Protein AF-A0A1E7IJ33-F1 (afdb_monomer_lite)

Structure (mmCIF, N/CA/C/O backbone):
data_AF-A0A1E7IJ33-F1
#
_entry.id   AF-A0A1E7IJ33-F1
#
loop_
_atom_site.group_PDB
_atom_site.id
_atom_site.type_symbol
_atom_site.label_atom_id
_atom_site.label_alt_id
_atom_site.label_comp_id
_atom_site.label_asym_id
_atom_site.label_entity_id
_atom_site.label_seq_id
_atom_site.pdbx_PDB_ins_code
_atom_site.Cartn_x
_atom_site.Cartn_y
_atom_site.Cartn_z
_atom_site.occupancy
_atom_site.B_iso_or_equiv
_atom_site.auth_seq_id
_atom_site.auth_comp_id
_atom_site.auth_asym_id
_atom_site.auth_atom_id
_atom_site.pdbx_PDB_model_num
ATOM 1 N N . MET A 1 1 ? 35.515 4.486 -52.401 1.00 62.19 1 MET A N 1
ATOM 2 C CA . MET A 1 1 ? 34.892 5.517 -51.542 1.00 62.19 1 MET A CA 1
ATOM 3 C C . MET A 1 1 ? 33.520 5.034 -51.039 1.00 62.19 1 MET A C 1
ATOM 5 O O . MET A 1 1 ? 32.607 5.832 -50.894 1.00 62.19 1 MET A O 1
ATOM 9 N N . ASP A 1 2 ? 33.377 3.731 -50.747 1.00 71.38 2 ASP A N 1
ATOM 10 C CA . ASP A 1 2 ? 32.110 3.119 -50.296 1.00 71.38 2 ASP A CA 1
ATOM 11 C C . ASP A 1 2 ? 32.148 2.740 -48.810 1.00 71.38 2 ASP A C 1
ATOM 13 O O . ASP A 1 2 ? 31.159 2.884 -48.099 1.00 71.38 2 ASP A O 1
ATOM 17 N N . VAL A 1 3 ? 33.332 2.375 -48.309 1.00 79.69 3 VAL A N 1
ATOM 18 C CA . VAL A 1 3 ? 33.547 1.966 -46.914 1.00 79.69 3 VAL A CA 1
ATOM 19 C C . VAL A 1 3 ? 33.254 3.101 -45.929 1.00 79.69 3 VAL A C 1
ATOM 21 O O . VAL A 1 3 ? 32.555 2.882 -44.951 1.00 79.69 3 VAL A O 1
ATOM 24 N N . GLU A 1 4 ? 33.708 4.329 -46.195 1.00 85.50 4 GLU A N 1
ATOM 25 C CA . GLU A 1 4 ? 33.428 5.486 -45.321 1.00 85.50 4 GLU A CA 1
ATOM 26 C C . GLU A 1 4 ? 31.929 5.809 -45.245 1.00 85.50 4 GLU A C 1
ATOM 28 O O . GLU A 1 4 ? 31.408 6.165 -44.189 1.00 85.50 4 GLU A O 1
ATOM 33 N N . ARG A 1 5 ? 31.207 5.625 -46.356 1.00 83.06 5 ARG A N 1
ATOM 34 C CA . ARG A 1 5 ? 29.758 5.839 -46.414 1.00 83.06 5 ARG A CA 1
ATOM 35 C C . ARG A 1 5 ? 28.998 4.760 -45.644 1.00 83.06 5 ARG A C 1
ATOM 37 O O . ARG A 1 5 ? 27.964 5.056 -45.046 1.00 83.06 5 ARG A O 1
ATOM 44 N N . ASP A 1 6 ? 29.497 3.530 -45.655 1.00 87.69 6 ASP A N 1
ATOM 45 C CA . ASP A 1 6 ? 28.918 2.425 -44.896 1.00 87.69 6 ASP A CA 1
ATOM 46 C C . ASP A 1 6 ? 29.236 2.524 -43.399 1.00 87.69 6 ASP A C 1
ATOM 48 O O . ASP A 1 6 ? 28.351 2.270 -42.582 1.00 87.69 6 ASP A O 1
ATOM 52 N N . VAL A 1 7 ? 30.432 2.996 -43.029 1.00 90.12 7 VAL A N 1
ATOM 53 C CA . VAL A 1 7 ? 30.792 3.308 -41.635 1.00 90.12 7 VAL A CA 1
ATOM 54 C C . VAL A 1 7 ? 29.867 4.385 -41.066 1.00 90.12 7 VAL A C 1
ATOM 56 O O . VAL A 1 7 ? 29.234 4.145 -40.042 1.00 90.12 7 VAL A O 1
ATOM 59 N N . LEU A 1 8 ? 29.665 5.503 -41.774 1.00 91.00 8 LEU A N 1
ATOM 60 C CA . LEU A 1 8 ? 28.748 6.568 -41.339 1.00 91.00 8 LEU A CA 1
ATOM 61 C C . LEU A 1 8 ? 27.303 6.074 -41.154 1.00 91.00 8 LEU A C 1
ATOM 63 O O . LEU A 1 8 ? 26.627 6.441 -40.194 1.00 91.00 8 LEU A O 1
ATOM 67 N N . LYS A 1 9 ? 26.809 5.206 -42.047 1.00 91.12 9 LYS A N 1
ATOM 68 C CA . LYS A 1 9 ? 25.471 4.604 -41.901 1.00 91.12 9 LYS A CA 1
ATOM 69 C C . LYS A 1 9 ? 25.378 3.691 -40.681 1.00 91.12 9 LYS A C 1
ATOM 71 O O . LYS A 1 9 ? 24.326 3.636 -40.047 1.00 91.12 9 LYS A O 1
ATOM 76 N N . LEU A 1 10 ? 26.434 2.938 -40.382 1.00 92.19 10 LEU A N 1
ATOM 77 C CA . LEU A 1 10 ? 26.478 2.064 -39.213 1.00 92.19 10 LEU A CA 1
ATOM 78 C C . LEU A 1 10 ? 26.540 2.879 -37.920 1.00 92.19 10 LEU A C 1
ATOM 80 O O . LEU A 1 10 ? 25.791 2.573 -36.998 1.00 92.19 10 LEU A O 1
ATOM 84 N N . GLU A 1 11 ? 27.334 3.948 -37.878 1.00 92.56 11 GLU A N 1
ATOM 85 C CA . GLU A 1 11 ? 27.396 4.875 -36.741 1.00 92.56 11 GLU A CA 1
ATOM 86 C C . GLU A 1 11 ? 26.038 5.533 -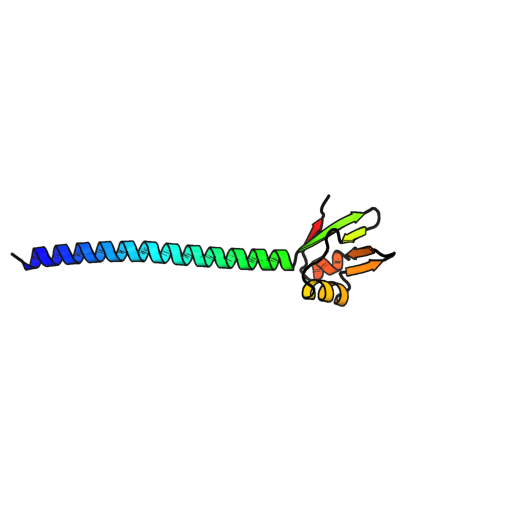36.471 1.00 92.56 11 GLU A C 1
ATOM 88 O O . GLU A 1 11 ? 25.571 5.540 -35.332 1.00 92.56 11 GLU A O 1
ATOM 93 N N . GLN A 1 12 ? 25.348 5.991 -37.521 1.00 91.56 12 GLN A N 1
ATOM 94 C CA . GLN A 1 12 ? 23.996 6.544 -37.409 1.00 91.56 12 GLN A CA 1
ATOM 95 C C . GLN A 1 12 ? 23.012 5.513 -36.828 1.00 91.56 12 GLN A C 1
ATOM 97 O O . GLN A 1 12 ? 22.255 5.814 -35.908 1.00 91.56 12 GLN A O 1
ATOM 102 N N . ARG A 1 13 ? 23.055 4.267 -37.321 1.00 93.12 13 ARG A N 1
ATOM 103 C CA . ARG A 1 13 ? 22.196 3.180 -36.823 1.00 93.12 13 ARG A CA 1
ATOM 104 C C . ARG A 1 13 ? 22.504 2.811 -35.375 1.00 93.12 13 ARG A C 1
ATOM 106 O O . ARG A 1 13 ? 21.573 2.512 -34.635 1.00 93.12 13 ARG A O 1
ATOM 113 N N . ILE A 1 14 ? 23.775 2.820 -34.973 1.00 93.81 14 ILE A N 1
ATOM 114 C CA . ILE A 1 14 ? 24.177 2.576 -33.583 1.00 93.81 14 ILE A CA 1
ATOM 115 C C . ILE A 1 14 ? 23.595 3.669 -32.685 1.00 93.81 14 ILE A C 1
ATOM 117 O O . ILE A 1 14 ? 22.927 3.338 -31.711 1.00 93.81 14 ILE A O 1
ATOM 121 N N . GLN A 1 15 ? 23.736 4.944 -33.058 1.00 92.75 15 GLN A N 1
ATOM 122 C CA . GLN A 1 15 ? 23.162 6.054 -32.290 1.00 92.75 15 GLN A CA 1
ATOM 123 C C . GLN A 1 15 ? 21.636 5.964 -32.166 1.00 92.75 15 GLN A C 1
ATOM 125 O O . GLN A 1 15 ? 21.077 6.259 -31.108 1.00 92.75 15 GLN A O 1
ATOM 130 N N . ASP A 1 16 ? 20.943 5.549 -33.227 1.00 92.62 16 ASP A N 1
ATOM 131 C CA . ASP A 1 16 ? 19.490 5.376 -33.192 1.00 92.62 16 ASP A CA 1
ATOM 132 C C . ASP A 1 16 ? 19.079 4.216 -32.269 1.00 92.62 16 ASP A C 1
ATOM 134 O O . ASP A 1 16 ? 18.148 4.355 -31.473 1.00 92.62 16 ASP A O 1
ATOM 138 N N . ILE A 1 17 ? 19.810 3.096 -32.306 1.00 93.00 17 ILE A N 1
ATOM 139 C CA . ILE A 1 17 ? 19.593 1.953 -31.405 1.00 93.00 17 ILE A CA 1
ATOM 140 C C . ILE A 1 17 ? 19.873 2.344 -29.947 1.00 93.00 17 ILE A C 1
ATOM 142 O O . ILE A 1 17 ? 19.101 1.991 -29.056 1.00 93.00 17 ILE A O 1
ATOM 146 N N . GLU A 1 18 ? 20.938 3.101 -29.689 1.00 92.44 18 GLU A N 1
ATOM 147 C CA . GLU A 1 18 ? 21.288 3.581 -28.349 1.00 92.44 18 GLU A CA 1
ATOM 148 C C . GLU A 1 18 ? 20.213 4.506 -27.771 1.00 92.44 18 GLU A C 1
ATOM 150 O O . GLU A 1 18 ? 19.859 4.377 -26.596 1.00 92.44 18 GLU A O 1
ATOM 155 N N . LYS A 1 19 ? 19.630 5.389 -28.592 1.00 92.31 19 LYS A N 1
ATOM 156 C CA . LYS A 1 19 ? 18.502 6.239 -28.180 1.00 92.31 19 LYS A CA 1
ATOM 157 C C . LYS A 1 19 ? 17.271 5.416 -27.813 1.00 92.31 19 LYS A C 1
ATOM 159 O O . LYS A 1 19 ? 16.662 5.682 -26.778 1.00 92.31 19 LYS A O 1
ATOM 164 N N . ILE A 1 20 ? 16.921 4.413 -28.619 1.00 92.50 20 ILE A N 1
ATOM 165 C CA . ILE A 1 20 ? 15.784 3.522 -28.334 1.00 92.50 20 ILE A CA 1
ATOM 166 C C . ILE A 1 20 ? 16.025 2.764 -27.023 1.00 92.50 20 ILE A C 1
ATOM 168 O O . ILE A 1 20 ? 15.172 2.774 -26.139 1.00 92.50 20 ILE A O 1
ATOM 172 N N . LEU A 1 21 ? 17.221 2.196 -26.841 1.00 91.38 21 LEU A N 1
ATOM 173 C CA . LEU A 1 21 ? 17.595 1.493 -25.612 1.00 91.38 21 LEU A CA 1
ATOM 174 C C . LEU A 1 21 ? 17.546 2.394 -24.373 1.00 91.38 21 LEU A C 1
ATOM 176 O O . LEU A 1 21 ? 17.156 1.935 -23.300 1.00 91.38 21 LEU A O 1
ATOM 180 N N . ALA A 1 22 ? 17.945 3.662 -24.492 1.00 90.25 22 ALA A N 1
ATOM 181 C CA . ALA A 1 22 ? 17.865 4.617 -23.389 1.00 90.25 22 ALA A CA 1
ATOM 182 C C . ALA A 1 22 ? 16.409 4.898 -22.984 1.00 90.25 22 ALA A C 1
ATOM 184 O O . ALA A 1 22 ? 16.094 4.913 -21.791 1.00 90.25 22 ALA A O 1
ATOM 185 N N . VAL A 1 23 ? 15.514 5.062 -23.964 1.00 90.38 23 VAL A N 1
ATOM 186 C CA . VAL A 1 23 ? 14.076 5.245 -23.719 1.00 90.38 23 VAL A CA 1
ATOM 187 C C . VAL A 1 23 ? 13.469 4.000 -23.073 1.00 90.38 23 VAL A C 1
ATOM 189 O O . VAL A 1 23 ? 12.774 4.122 -22.064 1.00 90.38 23 VAL A O 1
ATOM 192 N N . ASP A 1 24 ? 13.776 2.807 -23.579 1.00 91.00 24 ASP A N 1
ATOM 193 C CA . ASP A 1 24 ? 13.254 1.552 -23.030 1.00 91.00 24 ASP A CA 1
ATOM 194 C C . ASP A 1 24 ? 13.721 1.311 -21.591 1.00 91.00 24 ASP A C 1
ATOM 196 O O . ASP A 1 24 ? 12.919 0.933 -20.733 1.00 91.00 24 ASP A O 1
ATOM 200 N N . LYS A 1 25 ? 14.997 1.592 -21.286 1.00 91.88 25 LYS A N 1
ATOM 201 C CA . LYS A 1 25 ? 15.521 1.525 -19.912 1.00 91.88 25 LYS A CA 1
ATOM 202 C C . LYS A 1 25 ? 14.779 2.481 -18.984 1.00 91.88 25 LYS A C 1
ATOM 204 O O . LYS A 1 25 ? 14.353 2.068 -17.907 1.00 91.88 25 LYS A O 1
ATOM 209 N N . TYR A 1 26 ? 14.564 3.722 -19.418 1.00 91.06 26 TYR A N 1
ATOM 210 C CA . TYR A 1 26 ? 13.815 4.709 -18.643 1.00 91.06 26 TYR A CA 1
ATOM 211 C C . TYR A 1 26 ? 12.366 4.265 -18.388 1.00 91.06 26 TYR A C 1
ATOM 213 O O . TYR A 1 26 ? 11.868 4.366 -17.266 1.00 91.06 26 TYR A O 1
ATOM 221 N N . LEU A 1 27 ? 11.684 3.732 -19.405 1.00 91.12 27 LEU A N 1
ATOM 222 C CA . LEU A 1 27 ? 10.321 3.216 -19.261 1.00 91.12 27 LEU A CA 1
ATOM 223 C C . LEU A 1 27 ? 10.262 2.012 -18.313 1.00 91.12 27 LEU A C 1
ATOM 225 O O . LEU A 1 27 ? 9.357 1.935 -17.478 1.00 91.12 27 LEU A O 1
ATOM 229 N N . ALA A 1 28 ? 11.235 1.104 -18.397 1.00 90.06 28 ALA A N 1
ATOM 230 C CA . ALA A 1 28 ? 11.332 -0.050 -17.511 1.00 90.06 28 ALA A CA 1
ATOM 231 C C . ALA A 1 28 ? 11.574 0.361 -16.048 1.00 90.06 28 ALA A C 1
ATOM 233 O O . ALA A 1 28 ? 10.908 -0.157 -15.148 1.00 90.06 28 ALA A O 1
ATOM 234 N N . GLU A 1 29 ? 12.474 1.317 -15.798 1.00 88.69 29 GLU A N 1
ATOM 235 C CA . GLU A 1 29 ? 12.710 1.872 -14.460 1.00 88.69 29 GLU A CA 1
ATOM 236 C C . GLU A 1 29 ? 11.465 2.570 -13.912 1.00 88.69 29 GLU A C 1
ATOM 238 O O . GLU A 1 29 ? 11.045 2.296 -12.787 1.00 88.69 29 GLU A O 1
ATOM 243 N N . LYS A 1 30 ? 10.806 3.395 -14.732 1.00 91.19 30 LYS A N 1
ATOM 244 C CA . LYS A 1 30 ? 9.564 4.078 -14.357 1.00 91.19 30 LYS A CA 1
ATOM 245 C C . LYS A 1 30 ? 8.461 3.091 -13.970 1.00 91.19 30 LYS A C 1
ATOM 247 O O . LYS A 1 30 ? 7.767 3.298 -12.973 1.00 91.19 30 LYS A O 1
ATOM 252 N N . GLU A 1 31 ? 8.301 2.005 -14.723 1.00 87.69 31 GLU A N 1
ATOM 253 C CA . GLU A 1 31 ? 7.320 0.963 -14.415 1.00 87.69 31 GLU A CA 1
ATOM 254 C C . GLU A 1 31 ? 7.689 0.180 -13.148 1.00 87.69 31 GLU A C 1
ATOM 256 O O . GLU A 1 31 ? 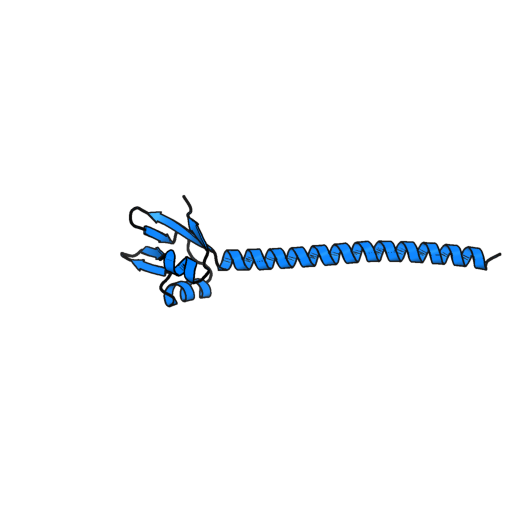6.808 -0.137 -12.343 1.00 87.69 31 GLU A O 1
ATOM 261 N N . LYS A 1 32 ? 8.979 -0.094 -12.919 1.00 88.88 32 LYS A N 1
ATOM 262 C CA . LYS A 1 32 ? 9.454 -0.711 -11.674 1.00 88.88 32 LYS A CA 1
ATOM 263 C C . LYS A 1 32 ? 9.099 0.159 -10.466 1.00 88.88 32 LYS A C 1
ATOM 265 O O . LYS A 1 32 ? 8.446 -0.340 -9.547 1.00 88.88 32 LYS A O 1
ATOM 270 N N . SER A 1 33 ? 9.421 1.452 -10.509 1.00 85.06 33 SER A N 1
ATOM 271 C CA . SER A 1 33 ? 9.068 2.402 -9.447 1.00 85.06 33 SER A CA 1
ATOM 272 C C . SER A 1 33 ? 7.554 2.503 -9.243 1.00 85.06 33 SER A C 1
ATOM 274 O O . SER A 1 33 ? 7.083 2.517 -8.107 1.00 85.06 33 SER A O 1
ATOM 276 N N . ARG A 1 34 ? 6.755 2.494 -10.322 1.00 86.50 34 ARG A N 1
ATOM 277 C CA . ARG A 1 34 ? 5.284 2.487 -10.224 1.00 86.50 34 ARG A CA 1
ATOM 278 C C . ARG A 1 34 ? 4.766 1.246 -9.493 1.00 86.50 34 ARG A C 1
ATOM 280 O O . ARG A 1 34 ? 3.869 1.351 -8.657 1.00 86.50 34 ARG A O 1
ATOM 287 N N . ARG A 1 35 ? 5.313 0.064 -9.792 1.00 81.62 35 ARG A N 1
ATOM 288 C CA . ARG A 1 35 ? 4.929 -1.194 -9.128 1.00 81.62 35 ARG A CA 1
ATOM 289 C C . ARG A 1 35 ? 5.329 -1.216 -7.658 1.00 81.62 35 ARG A C 1
ATOM 291 O O . ARG A 1 35 ? 4.562 -1.724 -6.844 1.00 81.62 35 ARG A O 1
ATOM 298 N N . GLU A 1 36 ? 6.502 -0.695 -7.322 1.00 80.38 36 GLU A N 1
ATOM 299 C CA . GLU A 1 36 ? 6.957 -0.563 -5.933 1.00 80.38 36 GLU A CA 1
ATOM 300 C C . GLU A 1 36 ? 6.027 0.363 -5.146 1.00 80.38 36 GLU A C 1
ATOM 302 O O . GLU A 1 36 ? 5.494 -0.052 -4.117 1.00 80.38 36 GLU A O 1
ATOM 307 N N . LEU A 1 37 ? 5.701 1.533 -5.701 1.00 77.56 37 LEU A N 1
ATOM 308 C CA . LEU A 1 37 ? 4.756 2.470 -5.096 1.00 77.56 37 LEU A CA 1
ATOM 309 C C . LEU A 1 37 ? 3.375 1.835 -4.872 1.00 77.56 37 LEU A C 1
ATOM 311 O O . LEU A 1 37 ? 2.796 1.972 -3.798 1.00 77.56 37 LEU A O 1
ATOM 315 N N . LEU A 1 38 ? 2.845 1.097 -5.852 1.00 74.94 38 LEU A N 1
ATOM 316 C CA . LEU A 1 38 ? 1.561 0.400 -5.707 1.00 74.94 38 LEU A CA 1
ATOM 317 C C . LEU A 1 38 ? 1.605 -0.692 -4.632 1.00 74.94 38 LEU A C 1
ATOM 319 O O . LEU A 1 38 ? 0.641 -0.858 -3.879 1.00 74.94 38 LEU A O 1
ATOM 323 N N . LYS A 1 39 ? 2.712 -1.438 -4.534 1.00 74.62 39 LYS A N 1
ATOM 324 C CA . LYS A 1 39 ? 2.910 -2.431 -3.468 1.00 74.62 39 LYS A CA 1
ATOM 325 C C . LYS A 1 39 ? 2.940 -1.764 -2.097 1.00 74.62 39 LYS A C 1
ATOM 327 O O . LYS A 1 39 ? 2.293 -2.265 -1.179 1.00 74.62 39 LYS A O 1
ATOM 332 N N . GLU A 1 40 ? 3.639 -0.642 -1.963 1.00 68.69 40 GLU A N 1
ATOM 333 C CA . GLU A 1 40 ? 3.681 0.131 -0.722 1.00 68.69 40 GLU A CA 1
ATOM 334 C C . GLU A 1 40 ? 2.314 0.711 -0.367 1.00 68.69 40 GLU A C 1
ATOM 336 O O . GLU A 1 40 ? 1.859 0.521 0.754 1.00 68.69 40 GLU A O 1
ATOM 341 N N . GLN A 1 41 ? 1.598 1.316 -1.317 1.00 70.25 41 GLN A N 1
ATOM 342 C CA . GLN A 1 41 ? 0.234 1.809 -1.101 1.00 70.25 41 GLN A CA 1
ATOM 343 C C . GLN A 1 41 ? -0.712 0.689 -0.657 1.00 70.25 41 GLN A C 1
ATOM 345 O O . GLN A 1 41 ? -1.462 0.857 0.303 1.00 70.25 41 GLN A O 1
ATOM 350 N N . THR A 1 42 ? -0.635 -0.480 -1.297 1.00 68.88 42 THR A N 1
ATOM 351 C CA . THR A 1 42 ? -1.443 -1.650 -0.926 1.00 68.88 42 THR A CA 1
ATOM 352 C C . THR A 1 42 ? -1.075 -2.156 0.469 1.00 68.88 42 THR A C 1
ATOM 354 O O . THR A 1 42 ? -1.958 -2.488 1.260 1.00 68.88 42 THR A O 1
ATOM 357 N N . ARG A 1 43 ? 0.219 -2.191 0.813 1.00 71.31 43 ARG A N 1
ATOM 358 C CA . ARG A 1 43 ? 0.704 -2.567 2.150 1.00 71.31 43 ARG A CA 1
ATOM 359 C C . ARG A 1 43 ? 0.215 -1.580 3.210 1.00 71.31 43 ARG A C 1
ATOM 361 O O . ARG A 1 43 ? -0.314 -2.007 4.232 1.00 71.31 43 ARG A O 1
ATOM 368 N N . THR A 1 44 ? 0.325 -0.284 2.948 1.00 65.38 44 THR A N 1
ATOM 369 C CA . THR A 1 44 ? -0.146 0.783 3.836 1.00 65.38 44 THR A CA 1
ATOM 370 C C . THR A 1 44 ? -1.660 0.717 4.011 1.00 65.38 44 THR A C 1
ATOM 372 O O . THR A 1 44 ? -2.140 0.768 5.140 1.00 65.38 44 THR A O 1
ATOM 375 N N . ALA A 1 45 ? -2.433 0.493 2.945 1.00 64.44 45 ALA A N 1
ATOM 376 C CA . ALA A 1 45 ? -3.885 0.313 3.029 1.00 64.44 45 ALA A CA 1
ATOM 377 C C . ALA A 1 45 ? -4.267 -0.934 3.850 1.00 64.44 45 ALA A C 1
ATOM 379 O O . ALA A 1 45 ? -5.149 -0.884 4.713 1.00 64.44 45 ALA A O 1
ATOM 380 N N . ARG A 1 46 ? -3.545 -2.048 3.666 1.00 67.75 46 ARG A N 1
ATOM 381 C CA . ARG A 1 46 ? -3.714 -3.259 4.485 1.00 67.75 46 ARG A CA 1
ATOM 382 C C . ARG A 1 46 ? -3.416 -3.010 5.961 1.00 67.75 46 ARG A C 1
ATOM 384 O O . ARG A 1 46 ? -4.125 -3.544 6.802 1.00 67.75 46 ARG A O 1
ATOM 391 N N . LEU A 1 47 ? -2.455 -2.157 6.296 1.00 73.19 47 LEU A N 1
ATOM 392 C CA . LEU A 1 47 ? -2.111 -1.842 7.688 1.00 73.19 47 LEU A CA 1
ATOM 393 C C . LEU A 1 47 ? -2.925 -0.683 8.287 1.00 73.19 47 LEU A C 1
ATOM 395 O O . LEU A 1 47 ? -2.903 -0.500 9.499 1.00 73.19 47 LEU A O 1
ATOM 399 N N . THR A 1 48 ? -3.675 0.077 7.484 1.00 78.94 48 THR A N 1
ATOM 400 C CA . THR A 1 48 ? -4.435 1.239 7.975 1.00 78.94 48 THR A CA 1
ATOM 401 C C . THR A 1 48 ? -5.835 0.847 8.425 1.00 78.94 48 THR A C 1
ATOM 403 O O . THR A 1 48 ? -6.608 0.326 7.624 1.00 78.94 48 THR A O 1
ATOM 406 N N . VAL A 1 49 ? -6.213 1.118 9.670 1.00 81.50 49 VAL A N 1
ATOM 407 C CA . VAL A 1 49 ? -7.587 0.935 10.155 1.00 81.50 49 VAL A CA 1
ATOM 408 C C . VAL A 1 49 ? -8.228 2.296 10.381 1.00 81.50 49 VAL A C 1
ATOM 410 O O . VAL A 1 49 ? -7.669 3.145 11.073 1.00 81.50 49 VAL A O 1
ATOM 413 N N . LYS A 1 50 ? -9.394 2.511 9.769 1.00 83.00 50 LYS A N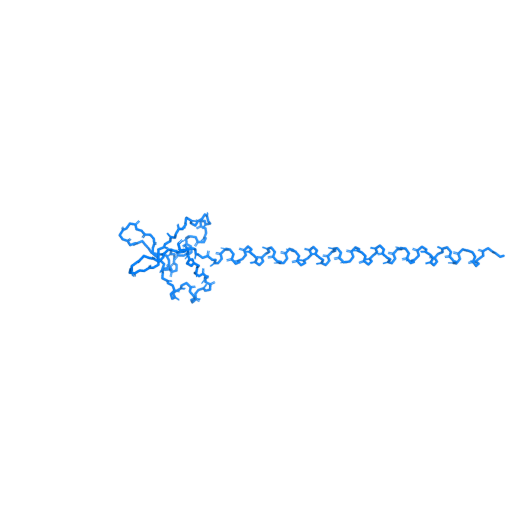 1
ATOM 414 C CA . LYS A 1 50 ? -10.138 3.761 9.893 1.00 83.00 50 LYS A CA 1
ATOM 415 C C . LYS A 1 50 ? -11.053 3.723 11.111 1.00 83.00 50 LYS A C 1
ATOM 417 O O . LYS A 1 50 ? -11.839 2.786 11.274 1.00 83.00 50 LYS A O 1
ATOM 422 N N . VAL A 1 51 ? -10.960 4.747 11.949 1.00 85.31 51 VAL A N 1
ATOM 423 C CA . VAL A 1 51 ? -11.691 4.830 13.214 1.00 85.31 51 VAL A CA 1
ATOM 424 C C . VAL A 1 51 ? -12.415 6.154 13.372 1.00 85.31 51 VAL A C 1
ATOM 426 O O . VAL A 1 51 ? -11.965 7.176 12.866 1.00 85.31 51 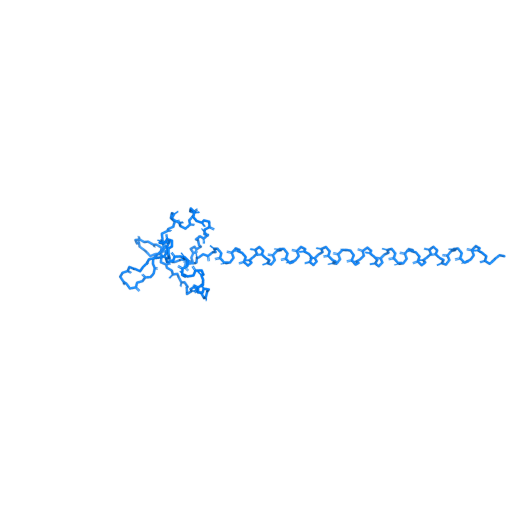VAL A O 1
ATOM 429 N N . LYS A 1 52 ? -13.514 6.137 14.120 1.00 86.75 52 LYS A N 1
ATOM 430 C CA . LYS A 1 52 ? -14.259 7.312 14.554 1.00 86.75 52 LYS A CA 1
ATOM 431 C C . LYS A 1 52 ? -14.040 7.484 16.048 1.00 86.75 52 LYS A C 1
ATOM 433 O O . LYS A 1 52 ? -14.162 6.525 16.813 1.00 86.75 52 LYS A O 1
ATOM 438 N N . LYS A 1 53 ? -13.689 8.694 16.471 1.00 84.25 53 LYS A N 1
ATOM 439 C CA . LYS A 1 53 ? -13.537 9.010 17.892 1.00 84.25 53 LYS A CA 1
ATOM 440 C C . LYS A 1 53 ? -14.915 9.345 18.465 1.00 84.25 53 LYS A C 1
ATOM 442 O O . LYS A 1 53 ? -15.472 10.384 18.132 1.00 84.25 53 LYS A O 1
ATOM 447 N N . ASN A 1 54 ? -15.448 8.489 19.333 1.00 80.69 54 ASN A N 1
ATOM 448 C CA . ASN A 1 54 ? -16.688 8.751 20.066 1.00 80.69 54 ASN A CA 1
ATOM 449 C C . ASN A 1 54 ? -16.340 8.839 21.549 1.00 80.69 54 ASN A C 1
ATOM 451 O O . ASN A 1 54 ? -15.834 7.857 22.069 1.00 80.69 54 ASN A O 1
ATOM 455 N N . GLY A 1 55 ? -16.613 9.975 22.206 1.00 72.31 55 GLY A N 1
ATOM 456 C CA . GLY A 1 55 ? -16.592 10.180 23.669 1.00 72.31 55 GLY A CA 1
ATOM 457 C C . GLY A 1 55 ? -15.493 9.465 24.476 1.00 72.31 55 GLY A C 1
ATOM 458 O O . GLY A 1 55 ? -14.530 10.092 24.904 1.00 72.31 55 GLY A O 1
ATOM 459 N N . GLU A 1 56 ? -15.664 8.160 24.696 1.00 67.50 56 GLU A N 1
ATOM 460 C CA . GLU A 1 56 ? -14.842 7.277 25.530 1.00 67.50 56 GLU A CA 1
ATOM 461 C C . GLU A 1 56 ? -13.816 6.412 24.757 1.00 67.50 56 GLU A C 1
ATOM 463 O O . GLU A 1 56 ? -13.057 5.675 25.387 1.00 67.50 56 GLU A O 1
ATOM 468 N N . GLY A 1 57 ? -13.741 6.465 23.417 1.00 78.81 57 GLY A N 1
ATOM 469 C CA . GLY A 1 57 ? -12.809 5.612 22.669 1.00 78.81 57 GLY A CA 1
ATOM 470 C C . GLY A 1 57 ? -12.772 5.773 21.145 1.00 78.81 57 GLY A C 1
ATOM 471 O O . GLY A 1 57 ? -13.372 6.673 20.553 1.00 78.81 57 GLY A O 1
ATOM 472 N N . PHE A 1 58 ? -12.019 4.875 20.503 1.00 84.62 58 PHE A N 1
ATOM 473 C CA . PHE A 1 58 ? -11.903 4.772 19.048 1.00 84.62 58 PHE A CA 1
ATOM 474 C C . PHE A 1 58 ? -12.729 3.593 18.548 1.00 84.62 58 PHE A C 1
ATOM 476 O O . PHE A 1 58 ? -12.448 2.442 18.873 1.00 84.62 58 PHE A O 1
ATOM 483 N N . HIS A 1 59 ? -13.740 3.882 17.742 1.00 85.62 59 HIS A N 1
ATOM 484 C CA . HIS A 1 59 ? -14.652 2.896 17.179 1.00 85.62 59 HIS A CA 1
ATOM 485 C C . HIS A 1 59 ? -14.289 2.657 15.724 1.00 85.62 59 HIS A C 1
ATOM 487 O O . HIS A 1 59 ? -13.799 3.558 15.049 1.00 85.62 59 HIS A O 1
ATOM 493 N N . LEU A 1 60 ? -14.514 1.453 15.220 1.00 86.19 60 LEU A N 1
ATOM 494 C CA . LEU A 1 60 ? -14.318 1.168 13.808 1.00 86.19 60 LEU A CA 1
ATOM 495 C C . LEU A 1 60 ? -15.302 2.017 12.983 1.00 86.19 60 LEU A C 1
ATOM 497 O O . LEU A 1 60 ? -16.511 1.914 13.172 1.00 86.19 60 LEU A O 1
ATOM 501 N N . ALA A 1 61 ? -14.784 2.873 12.101 1.00 79.19 61 ALA A N 1
ATOM 502 C CA . ALA A 1 61 ? -15.609 3.801 11.321 1.00 79.19 61 ALA A CA 1
ATOM 503 C C . ALA A 1 61 ? -16.158 3.180 10.033 1.00 79.19 61 ALA A C 1
ATOM 505 O O . ALA A 1 61 ? -17.252 3.520 9.597 1.00 79.19 61 ALA A O 1
ATOM 506 N N . GLU A 1 62 ? -15.392 2.276 9.426 1.00 77.31 62 GLU A N 1
ATOM 507 C CA . GLU A 1 62 ? -15.743 1.599 8.181 1.00 77.31 62 GLU A CA 1
ATOM 508 C C . GLU A 1 62 ? -15.577 0.090 8.341 1.00 77.31 62 GLU A C 1
ATOM 510 O O . GLU A 1 62 ? -14.718 -0.381 9.092 1.00 77.31 62 GLU A O 1
ATOM 515 N N . HIS A 1 63 ? -16.386 -0.677 7.610 1.00 78.31 63 HIS A N 1
ATOM 516 C CA . HIS A 1 63 ? -16.200 -2.119 7.532 1.00 78.31 63 HIS A CA 1
ATOM 517 C C . HIS A 1 63 ? -14.792 -2.442 7.007 1.00 78.31 63 HIS A C 1
ATOM 519 O O . HIS A 1 63 ? -14.270 -1.777 6.114 1.00 78.31 63 HIS A O 1
ATOM 525 N N . VAL A 1 64 ? -14.156 -3.457 7.591 1.00 80.69 64 VAL A N 1
ATOM 526 C CA . VAL A 1 64 ? -12.875 -3.958 7.094 1.00 80.69 64 VAL A CA 1
ATOM 527 C C . VAL A 1 64 ? -13.179 -5.062 6.089 1.00 80.69 64 VAL A C 1
ATOM 529 O O . VAL A 1 64 ? -13.394 -6.201 6.491 1.00 80.69 64 VAL A O 1
ATOM 532 N N . ASP A 1 65 ? -13.171 -4.721 4.799 1.00 75.06 65 ASP A N 1
ATOM 533 C CA . ASP A 1 65 ? -13.494 -5.660 3.708 1.00 75.06 65 ASP A CA 1
ATOM 534 C C . ASP A 1 65 ? -12.532 -6.863 3.633 1.00 75.06 65 ASP A C 1
ATOM 536 O O . ASP A 1 65 ? -12.880 -7.943 3.157 1.00 75.06 65 ASP A O 1
ATOM 540 N N . ASP A 1 66 ? -11.296 -6.693 4.108 1.00 81.62 66 ASP A N 1
ATOM 541 C CA . ASP A 1 66 ? -10.300 -7.762 4.158 1.00 81.62 66 ASP A CA 1
ATOM 542 C C . ASP A 1 66 ? -10.549 -8.674 5.372 1.00 81.62 66 ASP A C 1
ATOM 544 O O . ASP A 1 66 ? -10.172 -8.364 6.507 1.00 81.62 66 ASP A O 1
ATOM 548 N N . ALA A 1 67 ? -11.155 -9.836 5.117 1.00 79.12 67 ALA A N 1
ATOM 549 C CA . ALA A 1 67 ? -11.465 -10.836 6.138 1.00 79.12 67 ALA A CA 1
ATOM 550 C C . ALA A 1 67 ? -10.224 -11.341 6.899 1.00 79.12 67 ALA A C 1
ATOM 552 O O . ALA A 1 67 ? -10.309 -11.636 8.093 1.00 79.12 67 ALA A O 1
ATOM 553 N N . VAL A 1 68 ? -9.056 -11.425 6.247 1.00 83.69 68 VAL A N 1
ATOM 554 C CA . VAL A 1 68 ? -7.811 -11.867 6.896 1.00 83.69 68 VAL A CA 1
ATOM 555 C C . VAL A 1 68 ? -7.343 -10.804 7.880 1.00 83.69 68 VAL A C 1
ATOM 557 O O . VAL A 1 68 ? -7.028 -11.118 9.030 1.00 83.69 68 VAL A O 1
ATOM 560 N N . LYS A 1 69 ? -7.350 -9.539 7.454 1.00 83.25 69 LYS A N 1
ATOM 561 C CA . LYS A 1 69 ? -7.036 -8.398 8.316 1.00 83.25 69 LYS A CA 1
ATOM 562 C C . LYS A 1 69 ? -7.997 -8.318 9.497 1.00 83.25 69 LYS A C 1
ATOM 564 O O . LYS A 1 69 ? -7.542 -8.214 10.632 1.00 83.25 69 LYS A O 1
ATOM 569 N N . PHE A 1 70 ? -9.301 -8.407 9.248 1.00 84.19 70 PHE A N 1
ATOM 570 C CA . PHE A 1 70 ? -10.325 -8.357 10.288 1.00 84.19 70 PHE A CA 1
ATOM 571 C C . PHE A 1 70 ? -10.131 -9.463 11.335 1.00 84.19 70 PHE A C 1
ATOM 573 O O . PHE A 1 70 ? -10.047 -9.178 12.531 1.00 84.19 70 PHE A O 1
ATOM 580 N N . ASN A 1 71 ? -9.947 -10.709 10.892 1.00 85.06 71 ASN A N 1
ATOM 581 C CA . ASN A 1 71 ? -9.678 -11.834 11.788 1.00 85.06 71 ASN A CA 1
ATOM 582 C C . ASN A 1 71 ? -8.381 -11.646 12.577 1.00 85.06 71 ASN A C 1
ATOM 584 O O . ASN A 1 71 ? -8.330 -11.964 13.765 1.00 85.06 71 ASN A O 1
ATOM 588 N N . ASN A 1 72 ? -7.335 -11.109 11.946 1.00 85.62 72 ASN A N 1
ATOM 589 C CA . ASN A 1 72 ? -6.077 -10.854 12.634 1.00 85.62 72 ASN A CA 1
ATOM 590 C C . ASN A 1 72 ? -6.232 -9.772 13.711 1.00 85.62 72 ASN A C 1
ATOM 592 O O . ASN A 1 72 ? -5.755 -9.973 14.822 1.00 85.62 72 ASN A O 1
ATOM 596 N N . LEU A 1 73 ? -6.945 -8.680 13.416 1.00 87.12 73 LEU A N 1
ATOM 597 C CA . LEU A 1 73 ? -7.236 -7.608 14.373 1.00 87.12 73 LEU A CA 1
ATOM 598 C C . LEU A 1 73 ? -8.028 -8.115 15.589 1.00 87.12 73 LEU A C 1
ATOM 600 O O . LEU A 1 73 ? -7.757 -7.692 16.712 1.00 87.12 73 LEU A O 1
ATOM 604 N N . ILE A 1 74 ? -8.979 -9.033 15.385 1.00 88.50 74 ILE A N 1
ATOM 605 C CA . ILE A 1 74 ? -9.712 -9.682 16.483 1.00 88.50 74 ILE A CA 1
ATOM 606 C C . ILE A 1 74 ? -8.782 -10.592 17.288 1.00 88.50 74 ILE A C 1
ATOM 608 O O . ILE A 1 74 ? -8.744 -10.510 18.514 1.00 88.50 74 ILE A O 1
ATOM 612 N N . ARG A 1 75 ? -8.004 -11.446 16.611 1.00 88.31 75 ARG A N 1
ATOM 613 C CA . ARG A 1 75 ? -7.115 -12.424 17.256 1.00 88.31 75 ARG A CA 1
ATOM 614 C C . ARG A 1 75 ? -6.038 -11.762 18.114 1.00 88.31 75 ARG A C 1
ATOM 616 O O . ARG A 1 75 ? -5.720 -12.274 19.181 1.00 88.31 75 ARG A O 1
ATOM 623 N N . THR A 1 76 ? -5.484 -10.638 17.667 1.00 87.31 76 THR A N 1
ATOM 624 C CA . THR A 1 76 ? -4.498 -9.860 18.436 1.00 87.31 76 THR A CA 1
ATOM 625 C C . THR A 1 76 ? -5.140 -8.993 19.522 1.00 87.31 76 THR A C 1
ATOM 627 O O . THR A 1 76 ? -4.433 -8.362 20.303 1.00 87.31 76 THR A O 1
ATOM 630 N N . GLY A 1 77 ? -6.474 -8.942 19.589 1.00 86.12 77 GLY A N 1
ATOM 631 C CA . GLY A 1 77 ? -7.209 -8.115 20.540 1.00 86.12 77 GLY A CA 1
ATOM 632 C C . GLY A 1 77 ? -7.145 -6.617 20.240 1.00 86.12 77 GLY A C 1
ATOM 633 O O . GLY A 1 77 ? -7.542 -5.824 21.096 1.00 86.12 77 GLY A O 1
ATOM 634 N N . ILE A 1 78 ? -6.664 -6.226 19.054 1.00 89.62 78 ILE A N 1
ATOM 635 C CA . ILE A 1 78 ? -6.694 -4.837 18.582 1.00 89.62 78 ILE A CA 1
ATOM 636 C C . ILE A 1 78 ? -8.143 -4.407 18.372 1.00 89.62 78 ILE A C 1
ATOM 638 O O . ILE A 1 78 ? -8.514 -3.310 18.773 1.00 89.62 78 ILE A O 1
ATOM 642 N N . LEU A 1 79 ? -8.964 -5.274 17.779 1.00 89.88 79 LEU A N 1
ATOM 643 C CA . LEU A 1 79 ? -10.389 -5.051 17.580 1.00 89.88 79 LEU A CA 1
ATOM 644 C C . LEU A 1 79 ? -11.185 -5.888 18.583 1.00 89.88 79 LEU A C 1
ATOM 646 O O . LEU A 1 79 ? -11.027 -7.107 18.653 1.00 89.88 79 LEU A O 1
ATOM 650 N N . LYS A 1 80 ? -12.060 -5.242 19.353 1.00 90.31 80 LYS A N 1
ATOM 651 C CA . LYS A 1 80 ? -12.919 -5.901 20.346 1.00 90.31 80 LYS A CA 1
ATOM 652 C C . LYS A 1 80 ? -14.354 -5.422 20.215 1.00 90.31 80 LYS A C 1
ATOM 654 O O . LYS A 1 80 ? -14.596 -4.268 19.880 1.00 90.31 80 LYS A O 1
ATOM 659 N N . LYS A 1 81 ? -15.313 -6.302 20.499 1.00 87.19 81 LYS A N 1
ATOM 660 C CA . LYS A 1 81 ? -16.733 -5.940 20.502 1.00 87.19 81 LYS A CA 1
ATOM 661 C C . LYS A 1 81 ? -17.135 -5.441 21.891 1.00 87.19 81 LYS A C 1
ATOM 663 O O . LYS A 1 81 ? -16.981 -6.172 22.866 1.00 87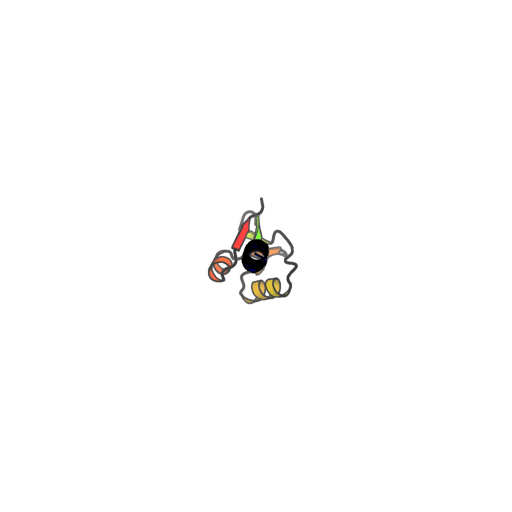.19 81 LYS A O 1
ATOM 668 N N . TRP A 1 82 ? -17.657 -4.222 21.980 1.00 85.81 82 TRP A N 1
ATOM 669 C CA . TRP A 1 82 ? -18.127 -3.598 23.218 1.00 85.81 82 TRP A CA 1
ATOM 670 C C . TRP A 1 82 ? -19.491 -2.949 22.990 1.00 85.81 82 TRP A C 1
ATOM 672 O O . TRP A 1 82 ? -19.654 -2.169 22.059 1.00 85.81 82 TRP A O 1
ATOM 682 N N . LYS A 1 83 ? -20.488 -3.296 23.816 1.00 83.88 83 LYS A N 1
ATOM 683 C CA . LYS A 1 83 ? -21.871 -2.777 23.719 1.00 83.88 83 LYS A CA 1
ATOM 684 C C . LYS A 1 83 ? -22.478 -2.829 22.298 1.00 83.88 83 LYS A C 1
ATOM 686 O O . LYS A 1 83 ? -23.278 -1.984 21.928 1.00 83.88 83 LYS A O 1
ATOM 691 N N . GLY A 1 84 ? -22.110 -3.841 21.506 1.00 82.75 84 GLY A N 1
ATOM 692 C CA . GLY A 1 84 ? -22.598 -4.024 20.132 1.00 82.75 84 GLY A CA 1
ATOM 693 C C . GLY A 1 84 ? -21.735 -3.377 19.044 1.00 82.75 84 GLY A C 1
ATOM 694 O O . GLY A 1 84 ? -21.868 -3.759 17.884 1.00 82.75 84 GLY A O 1
ATOM 695 N N . GLU A 1 85 ? -20.796 -2.508 19.410 1.00 84.94 85 GLU A N 1
ATOM 696 C CA . GLU A 1 85 ? -19.901 -1.809 18.487 1.00 84.94 85 GLU A CA 1
ATOM 697 C C . GLU A 1 85 ? -18.493 -2.413 18.485 1.00 84.94 85 GLU A C 1
ATOM 699 O O . GLU A 1 85 ? -18.066 -3.064 19.441 1.00 84.94 85 GLU A O 1
ATOM 704 N N . TRP A 1 86 ? -17.755 -2.202 17.396 1.00 88.62 86 TRP A N 1
ATOM 705 C CA . TRP A 1 86 ? -16.351 -2.591 17.301 1.00 88.62 86 TRP A CA 1
ATOM 706 C C . TRP A 1 86 ? -15.456 -1.443 17.762 1.00 88.62 86 TRP A C 1
ATOM 708 O O . TRP A 1 86 ? -15.478 -0.362 17.180 1.00 88.62 86 TRP A O 1
ATOM 718 N N . VAL A 1 87 ? -14.650 -1.697 18.787 1.00 89.25 87 VAL A N 1
ATOM 719 C CA . VAL A 1 87 ? -13.734 -0.738 19.410 1.00 89.25 87 VAL A CA 1
ATOM 720 C C . VAL A 1 87 ? -12.295 -1.155 19.134 1.00 89.25 87 VAL A C 1
ATOM 722 O O . VAL A 1 87 ? -11.968 -2.346 19.152 1.00 89.25 87 VAL A O 1
ATOM 725 N N . ILE A 1 88 ? -11.439 -0.170 18.876 1.00 89.00 88 ILE A N 1
ATOM 726 C CA . ILE A 1 88 ? -10.019 -0.349 18.585 1.00 89.00 88 ILE A CA 1
ATOM 727 C C . ILE A 1 88 ? -9.179 0.022 19.800 1.00 89.00 88 ILE A C 1
ATOM 729 O O . ILE A 1 88 ? -9.281 1.122 20.339 1.00 89.00 88 ILE A O 1
ATOM 733 N N . ASN A 1 89 ? -8.284 -0.882 20.186 1.00 88.19 89 ASN A N 1
ATOM 734 C CA . ASN A 1 89 ? -7.197 -0.589 21.103 1.00 88.19 89 ASN A CA 1
ATOM 735 C C . ASN A 1 89 ? -6.021 0.012 20.320 1.00 88.19 89 ASN A C 1
ATOM 737 O O . ASN A 1 89 ? -5.274 -0.703 19.651 1.00 88.19 89 ASN A O 1
ATOM 741 N N . THR A 1 90 ? -5.867 1.332 20.401 1.00 84.75 90 THR A N 1
ATOM 742 C CA . THR A 1 90 ? -4.845 2.077 19.654 1.00 84.75 90 THR A CA 1
ATOM 743 C C . THR A 1 90 ? -3.422 1.734 20.083 1.00 84.75 90 THR A C 1
ATOM 745 O O . THR A 1 90 ? -2.565 1.580 19.221 1.00 84.75 90 THR A O 1
ATOM 748 N N . GLY A 1 91 ? -3.175 1.496 21.376 1.00 83.69 91 GLY A N 1
ATOM 749 C CA . GLY A 1 91 ? -1.845 1.106 21.857 1.00 83.69 91 GLY A CA 1
ATOM 750 C C . GLY A 1 91 ? -1.392 -0.253 21.309 1.00 83.69 91 GLY A C 1
ATOM 751 O O . GLY A 1 91 ? -0.244 -0.418 20.890 1.00 83.69 91 GLY A O 1
ATOM 752 N N . LEU A 1 92 ? -2.306 -1.228 21.228 1.00 85.38 92 LEU A N 1
ATOM 753 C CA . LEU A 1 92 ? -2.008 -2.513 20.583 1.00 85.38 92 LEU A CA 1
ATOM 754 C C . LEU A 1 92 ? -1.875 -2.373 19.065 1.00 85.38 92 LEU A C 1
ATOM 756 O O . LEU A 1 92 ? -1.059 -3.078 18.472 1.00 85.38 92 LEU A O 1
ATOM 760 N N . ALA A 1 93 ? -2.654 -1.491 18.435 1.00 85.25 93 ALA A N 1
ATOM 761 C CA . ALA A 1 93 ? -2.554 -1.240 17.002 1.00 85.25 93 ALA A CA 1
ATOM 762 C C . ALA A 1 93 ? -1.158 -0.720 16.628 1.00 85.25 93 ALA A C 1
ATOM 764 O O . ALA A 1 93 ? -0.508 -1.313 15.768 1.00 85.25 93 ALA A O 1
ATOM 765 N N . GLU A 1 94 ? -0.667 0.297 17.338 1.00 82.00 94 GLU A N 1
ATOM 766 C CA . GLU A 1 94 ? 0.664 0.879 17.129 1.00 82.00 94 GLU A CA 1
ATOM 767 C C . GLU A 1 94 ? 1.777 -0.153 17.349 1.00 82.00 94 GLU A C 1
ATOM 769 O O . GLU A 1 94 ? 2.636 -0.331 16.486 1.00 82.00 94 GLU A O 1
ATOM 774 N N . THR A 1 95 ? 1.710 -0.915 18.448 1.00 82.81 95 THR A N 1
ATOM 775 C CA . THR A 1 95 ? 2.692 -1.974 18.760 1.00 82.81 95 THR A CA 1
ATOM 776 C C . THR A 1 95 ? 2.750 -3.053 17.670 1.00 82.81 95 THR A C 1
ATOM 778 O O . THR A 1 95 ? 3.815 -3.585 17.370 1.00 82.81 95 THR A O 1
ATOM 781 N N . ASN A 1 96 ? 1.612 -3.378 17.046 1.00 80.62 96 ASN A N 1
ATOM 782 C CA . ASN A 1 96 ? 1.527 -4.380 15.977 1.00 80.62 96 ASN A CA 1
ATOM 783 C C . ASN A 1 96 ? 1.748 -3.793 14.569 1.00 80.62 96 ASN A C 1
ATOM 785 O O . ASN A 1 96 ? 1.531 -4.490 13.576 1.00 80.62 96 ASN A O 1
ATOM 789 N N . GLY A 1 97 ? 2.164 -2.526 14.463 1.00 79.38 97 GLY A N 1
ATOM 790 C CA . GLY A 1 97 ? 2.466 -1.871 13.189 1.00 79.38 97 GLY A CA 1
ATOM 791 C C . GLY A 1 97 ? 1.236 -1.514 12.348 1.00 79.38 97 GLY A C 1
ATOM 792 O O . GLY A 1 97 ? 1.361 -1.327 11.136 1.00 79.38 97 GLY A O 1
ATOM 793 N N . TYR A 1 98 ? 0.052 -1.434 12.961 1.00 84.31 98 TYR A N 1
ATOM 794 C CA . TYR A 1 98 ? -1.144 -0.904 12.313 1.00 84.31 98 TYR A CA 1
ATOM 795 C C . TYR A 1 98 ? -1.189 0.615 12.446 1.00 84.31 98 TYR A C 1
ATOM 797 O O . TYR A 1 98 ? -0.939 1.180 13.509 1.00 84.31 98 TYR A O 1
ATOM 805 N N . LEU A 1 99 ? -1.571 1.276 11.359 1.00 82.12 99 LEU A N 1
ATOM 806 C CA . LEU A 1 99 ? -1.800 2.713 11.337 1.00 82.12 99 LEU A CA 1
ATOM 807 C C . LEU A 1 99 ? -3.266 2.978 11.667 1.00 82.12 99 LEU A C 1
ATOM 809 O O . LEU A 1 99 ? -4.159 2.503 10.967 1.00 82.12 99 LEU A O 1
ATOM 813 N N . VAL A 1 100 ? -3.532 3.742 12.720 1.00 83.62 100 VAL A N 1
ATOM 814 C CA . VAL A 1 100 ? -4.895 4.136 13.087 1.00 83.62 100 VAL A CA 1
ATOM 815 C C . VAL A 1 100 ? -5.186 5.499 12.474 1.00 83.62 100 VAL A C 1
ATOM 817 O O . VAL A 1 100 ? -4.560 6.493 12.829 1.00 83.62 100 VAL A O 1
ATOM 820 N N . ARG A 1 101 ? -6.135 5.553 11.537 1.00 83.88 101 ARG A N 1
ATOM 821 C CA . ARG A 1 101 ? -6.546 6.799 10.884 1.00 83.88 101 ARG A CA 1
ATOM 822 C C . ARG A 1 101 ? -7.901 7.234 11.415 1.00 83.88 101 ARG A C 1
ATOM 824 O O . ARG A 1 101 ? -8.900 6.566 11.163 1.00 83.88 101 ARG A O 1
ATOM 831 N N . VAL A 1 102 ? -7.933 8.359 12.117 1.00 83.12 102 VAL A N 1
ATOM 832 C CA . VAL A 1 102 ? -9.186 8.960 12.578 1.00 83.12 102 VAL A CA 1
ATOM 833 C C . VAL A 1 102 ? -9.870 9.642 11.393 1.00 83.12 102 VAL A C 1
ATOM 835 O O . VAL A 1 102 ? -9.229 10.414 10.680 1.00 83.12 102 VAL A O 1
ATOM 838 N N . ILE A 1 103 ? -11.137 9.315 11.155 1.00 82.12 103 ILE A N 1
ATOM 839 C CA . ILE A 1 103 ? -12.024 10.061 10.258 1.00 82.12 103 ILE A CA 1
ATOM 840 C C . ILE A 1 103 ? -12.973 10.891 11.125 1.00 82.12 103 ILE A C 1
ATOM 842 O O . ILE A 1 103 ? -13.566 10.352 12.064 1.00 82.12 103 ILE A O 1
ATOM 846 N N . GLU A 1 104 ? -13.034 12.193 10.841 1.00 67.31 104 GLU A N 1
ATOM 847 C CA . GLU A 1 104 ? -13.929 13.164 11.490 1.00 67.31 104 GLU A CA 1
ATOM 848 C C . GLU A 1 104 ? -15.375 13.011 11.002 1.00 67.31 104 GLU A C 1
ATOM 850 O O . GLU A 1 104 ? -15.570 12.807 9.780 1.00 67.31 104 GLU A O 1
#

Foldseek 3Di:
DVVVVVVVVVVVVVVVVVVVVVVVVVVVVVVVVVVVVVVVVVVLVLQEFEWEDDDPATFRPDDDPPPVSVVVCVVLVQWDADPNTIGGDVVSSVVVRHHYHYDD

pLDDT: mean 83.66, std 7.34, range [62.19, 93.81]

Secondary structure (DSSP, 8-state):
--HHHHHHHHHHHHHHHHHHHHHHHHHHHHHHHHHHHHHHHHHHHHHEEEEEEETTEEEE-S----HHHHHHHHHTTSEEEETTEEEE-HHHHHHTT-EEEE--

Radius of gyration: 27.28 Å; chains: 1; bounding box: 58×26×77 Å

Sequence (104 aa):
MDVERDVLKLEQRIQDIEKILAVDKYLAEKEKSRRELLKEQTR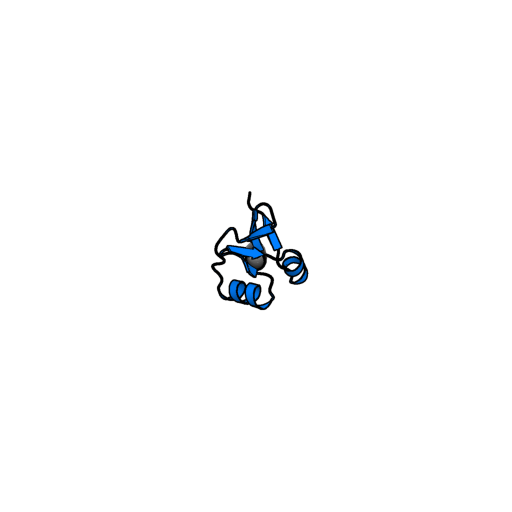TARLTVKVKKNGEGFHLAEHVDDAVKFNNLIRTGILKKWKGEWVINTGLAETNGYLVRVIE